Protein AF-A0A369VZB6-F1 (afdb_monomer)

Mean predicted aligned error: 7.96 Å

InterPro domains:
  IPR001544 Aminotransferase class IV [PF01063] (27-100)
  IPR036038 Aminotransferase-like, PLP-dependent enzymes [SSF56752] (28-123)
  IPR043132 Branched-chain-amino-acid aminotransferase-like, C-terminal [G3DSA:3.20.10.10] (22-126)
  IPR050571 Class-IV Pyridoxal-Phosphate-Dependent Aminotransferase [PTHR42743] (30-124)

Nearest PDB structures (foldseek):
  1g2w-assembly1_B  TM=9.459E-01  e=6.075E-08  Geobacillus stearothermophilus
  1i1l-assembly1_A  TM=9.349E-01  e=1.046E-07  Escherichia coli
  1i1k-assembly1_A  TM=9.356E-01  e=1.180E-07  Escherichia coli
  5daa-assembly1_B  TM=9.411E-01  e=1.414E-07  Bacillus sp. YM-1
  2dab-assembly1_A  TM=9.432E-01  e=2.747E-07  Bacillus sp. YM-1

Sequence (127 aa):
RWTTFKPPAAGQSSRYRGLILHRRSQASSSAFIVTQDGVLVTRPIGNEILAGVTRQVIIDLARRKGLRVEKRAFAPDETLQAAEAFSTSASTFLLPVVSIDGTAIGSGGPGPISSDLRQAYAERALR

pLDDT: mean 77.28, std 17.85, range [35.41, 96.5]

Solvent-accessible surface area (backbone atoms only — not comparable to full-atom values): 7289 Å² total; per-residue (Å²): 74,40,26,28,53,53,79,72,62,94,92,58,87,86,76,83,53,71,48,76,47,70,87,80,66,70,89,39,59,36,42,38,36,23,40,80,88,58,37,38,36,28,52,57,80,50,99,88,25,69,86,49,67,60,50,54,52,50,54,51,52,38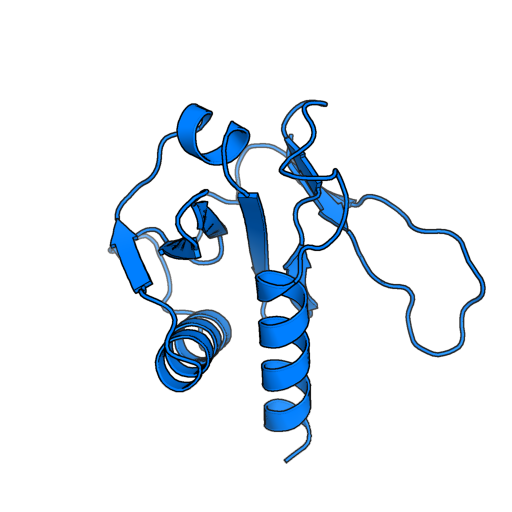,47,76,72,70,40,53,74,45,71,41,82,78,53,72,67,57,55,57,64,11,45,32,35,33,36,46,43,95,90,63,50,54,38,32,32,19,25,47,70,88,43,54,18,51,89,49,48,79,40,72,67,64,49,50,54,38,50,58,49,52,60,58,74,76,107

Structure (mmCIF, N/CA/C/O backbone):
data_AF-A0A369VZB6-F1
#
_entry.id   AF-A0A369VZB6-F1
#
loop_
_atom_site.group_PDB
_atom_site.id
_atom_site.type_symbol
_atom_site.label_atom_id
_atom_site.label_alt_id
_atom_site.label_comp_id
_atom_site.label_asym_id
_atom_site.label_entity_id
_atom_site.label_seq_id
_atom_site.pdbx_PDB_ins_code
_atom_site.Cartn_x
_atom_site.Cartn_y
_atom_site.Cartn_z
_atom_site.occupancy
_atom_site.B_iso_or_equiv
_atom_site.auth_seq_id
_atom_site.auth_comp_id
_atom_site.auth_asym_id
_atom_site.auth_atom_id
_atom_site.pdbx_PDB_model_num
ATOM 1 N N . ARG A 1 1 ? -2.177 16.501 -2.857 1.00 61.62 1 ARG A N 1
ATOM 2 C CA . ARG A 1 1 ? -2.058 16.492 -1.380 1.00 61.62 1 ARG A CA 1
ATOM 3 C C . ARG A 1 1 ? -2.611 15.165 -0.899 1.00 61.62 1 ARG A C 1
ATOM 5 O O . ARG A 1 1 ? -3.811 14.987 -0.975 1.00 61.62 1 ARG A O 1
ATOM 12 N N . TRP A 1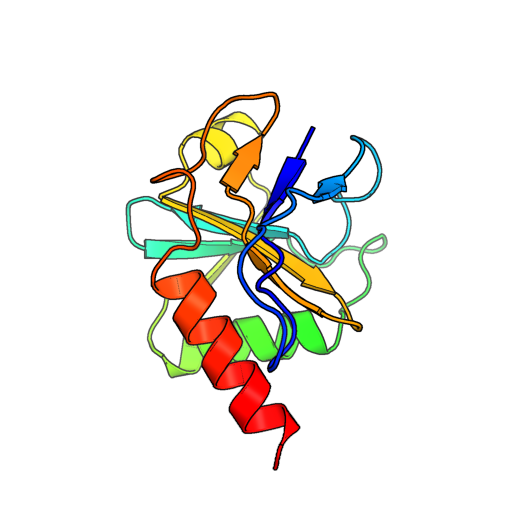 2 ? -1.770 14.232 -0.463 1.00 65.31 2 TRP A N 1
ATOM 13 C CA . TRP A 1 2 ? -2.236 12.898 -0.067 1.00 65.31 2 TRP A CA 1
ATOM 14 C C . TRP A 1 2 ? -2.570 12.889 1.425 1.00 65.31 2 TRP A C 1
ATOM 16 O O . TRP A 1 2 ? -1.760 13.352 2.22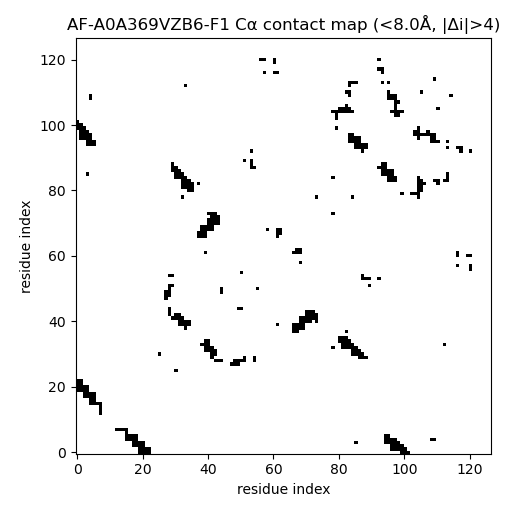8 1.00 65.31 2 TRP A O 1
ATOM 26 N N . THR A 1 3 ? -3.737 12.377 1.794 1.00 70.06 3 THR A N 1
ATOM 27 C CA . THR A 1 3 ? -4.155 12.181 3.184 1.00 70.06 3 THR A CA 1
ATOM 28 C C . THR A 1 3 ? -4.077 10.699 3.499 1.00 70.06 3 THR A C 1
ATOM 30 O O . THR A 1 3 ? -4.793 9.893 2.898 1.00 70.06 3 THR A O 1
ATOM 33 N N . THR A 1 4 ? -3.208 10.332 4.438 1.00 67.38 4 THR A N 1
ATOM 34 C CA . THR A 1 4 ? -3.100 8.948 4.898 1.00 67.38 4 THR A CA 1
ATOM 35 C C . THR A 1 4 ? -3.884 8.718 6.175 1.00 67.38 4 THR A C 1
ATOM 37 O O . THR A 1 4 ? -4.039 9.606 7.018 1.00 67.38 4 THR A O 1
ATOM 40 N N . PHE A 1 5 ? -4.367 7.492 6.319 1.00 67.88 5 PHE A N 1
ATOM 41 C CA . PHE A 1 5 ? -5.014 7.010 7.521 1.00 67.88 5 PHE A CA 1
ATOM 42 C C . PHE A 1 5 ? -3.971 6.348 8.419 1.00 67.88 5 PHE A C 1
ATOM 44 O O . PHE A 1 5 ? -3.409 5.306 8.080 1.00 67.88 5 PHE A O 1
ATOM 51 N N . LYS A 1 6 ? -3.702 6.947 9.580 1.00 64.38 6 LYS A N 1
ATOM 52 C CA . LYS A 1 6 ? -2.887 6.311 10.616 1.00 64.38 6 LYS A CA 1
ATOM 53 C C . LYS A 1 6 ? -3.824 5.647 11.630 1.00 64.38 6 LYS A C 1
ATOM 55 O O . LYS A 1 6 ? -4.553 6.373 12.311 1.00 64.38 6 LYS A O 1
ATOM 60 N N . PRO A 1 7 ? -3.821 4.308 11.758 1.00 57.62 7 PRO A N 1
ATOM 61 C CA . PRO A 1 7 ? -4.574 3.661 12.822 1.00 57.62 7 PRO A CA 1
ATOM 62 C C . PRO A 1 7 ? -4.015 4.095 14.189 1.00 57.62 7 PRO A C 1
ATOM 64 O O . PRO A 1 7 ? -2.811 4.365 14.297 1.00 57.62 7 PRO A O 1
ATOM 67 N N . PRO A 1 8 ? -4.859 4.189 15.232 1.00 55.44 8 PRO A N 1
ATOM 68 C CA . PRO A 1 8 ? -4.390 4.496 16.576 1.00 55.44 8 PRO A CA 1
ATOM 69 C C . PRO A 1 8 ? -3.373 3.444 17.040 1.00 55.44 8 PRO A C 1
ATOM 71 O O . PRO A 1 8 ? -3.468 2.266 16.686 1.00 55.44 8 PRO A O 1
ATOM 74 N N . ALA A 1 9 ? -2.382 3.875 17.824 1.00 50.03 9 ALA A N 1
ATOM 75 C CA . ALA A 1 9 ? -1.516 2.939 18.532 1.00 50.03 9 ALA A CA 1
ATOM 76 C C . ALA A 1 9 ? -2.373 2.111 19.503 1.00 50.03 9 ALA A C 1
ATOM 78 O O . ALA A 1 9 ? -3.317 2.646 20.094 1.00 50.03 9 ALA A O 1
ATOM 79 N N . ALA A 1 10 ? -2.055 0.822 19.655 1.00 45.31 10 ALA A N 1
ATOM 80 C CA . ALA A 1 10 ? -2.746 -0.047 20.601 1.00 45.31 10 ALA A CA 1
ATOM 81 C C . ALA A 1 10 ? -2.767 0.620 21.991 1.00 45.31 10 ALA A C 1
ATOM 83 O O . ALA A 1 10 ? -1.714 0.970 22.520 1.00 45.31 10 ALA A O 1
ATOM 84 N N . GLY A 1 11 ? -3.966 0.861 22.532 1.00 46.03 11 GLY A N 1
ATOM 85 C CA . GLY A 1 11 ? -4.168 1.499 23.839 1.00 46.03 11 GLY A CA 1
ATOM 86 C C . GLY A 1 11 ? -4.601 2.974 23.841 1.00 46.03 11 GLY A C 1
ATOM 87 O O . GLY A 1 11 ? -4.785 3.518 24.924 1.00 46.03 11 GLY A O 1
ATOM 88 N N . GLN A 1 12 ? -4.805 3.636 22.692 1.00 39.94 12 GLN A N 1
ATOM 89 C CA . GLN A 1 12 ? -5.329 5.017 22.658 1.00 39.94 12 GLN A CA 1
ATOM 90 C C . GLN A 1 12 ? -6.761 5.106 22.111 1.00 39.94 12 GLN A C 1
ATOM 92 O O . GLN A 1 12 ? -7.058 4.623 21.016 1.00 39.94 12 GLN A O 1
ATOM 97 N N . SER A 1 13 ? -7.646 5.763 22.869 1.00 37.22 13 SER A N 1
ATOM 98 C CA . SER A 1 13 ? -9.052 5.969 22.521 1.00 37.22 13 SER A CA 1
ATOM 99 C C . SER A 1 13 ? -9.230 7.080 21.474 1.00 37.22 13 SER A C 1
ATOM 101 O O . SER A 1 13 ? -8.924 8.250 21.676 1.00 37.22 13 SER A O 1
ATOM 103 N N . SER A 1 14 ? -9.727 6.650 20.312 1.00 42.53 14 SER A N 1
ATOM 104 C CA . SER A 1 14 ? -10.535 7.370 19.321 1.00 42.53 14 SER A CA 1
ATOM 105 C C . SER A 1 14 ? -10.295 8.875 19.126 1.00 42.53 14 SER A C 1
ATOM 107 O O . SER A 1 14 ? -11.157 9.675 19.481 1.00 42.53 14 SER A O 1
ATOM 109 N N . ARG A 1 15 ? -9.234 9.249 18.392 1.00 35.41 15 ARG A N 1
ATOM 110 C CA . ARG A 1 15 ? -9.332 10.257 17.312 1.00 35.41 15 ARG A CA 1
ATOM 111 C C . ARG A 1 15 ? -8.358 9.933 16.179 1.00 35.41 15 ARG A C 1
ATOM 113 O O . ARG A 1 15 ? -7.146 10.078 16.314 1.00 35.41 15 ARG A O 1
ATOM 120 N N . TYR A 1 16 ? -8.911 9.513 15.045 1.00 43.66 16 TYR A N 1
ATOM 121 C CA . TYR A 1 16 ? -8.178 9.365 13.791 1.00 43.66 16 TYR A CA 1
ATOM 122 C C . TYR A 1 16 ? -7.630 10.730 13.353 1.00 43.66 16 TYR A C 1
ATOM 124 O O . TYR A 1 16 ? -8.355 11.724 13.347 1.00 43.66 16 TYR A O 1
ATOM 132 N N . ARG A 1 17 ? -6.346 10.794 12.989 1.00 45.03 17 ARG A N 1
ATOM 133 C CA . ARG A 1 17 ? -5.735 11.993 12.401 1.00 45.03 17 ARG A CA 1
ATOM 134 C C . ARG A 1 17 ? -5.245 11.659 11.001 1.00 45.03 17 ARG A C 1
ATOM 136 O O . ARG A 1 17 ? -4.356 10.824 10.846 1.00 45.03 17 ARG A O 1
ATOM 143 N N . GLY A 1 18 ? -5.820 12.323 10.001 1.00 46.62 18 GLY A N 1
ATOM 144 C CA . GLY A 1 18 ? -5.292 12.299 8.643 1.00 46.62 18 G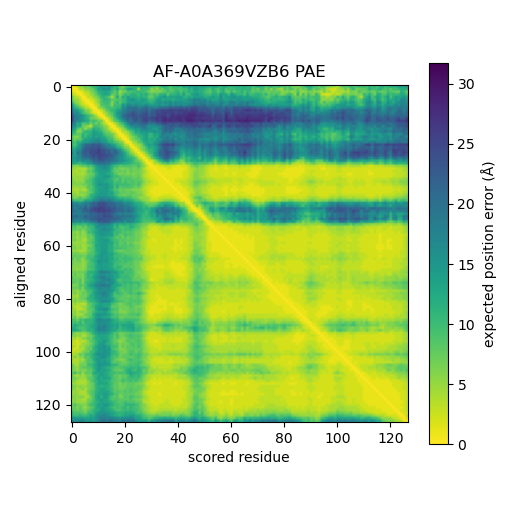LY A CA 1
ATOM 145 C C . GLY A 1 18 ? -3.903 12.931 8.633 1.00 46.62 18 GLY A C 1
ATOM 146 O O . GLY A 1 18 ? -3.750 14.087 9.028 1.00 46.62 18 GLY A O 1
ATOM 147 N N . LEU A 1 19 ? -2.882 12.182 8.219 1.00 51.69 19 LEU A N 1
ATOM 148 C CA . LEU A 1 19 ? -1.557 12.752 7.995 1.00 51.69 19 LEU A CA 1
ATOM 149 C C . LEU A 1 19 ? -1.515 13.281 6.562 1.00 51.69 19 LEU A C 1
ATOM 151 O O . LEU A 1 19 ? -1.673 12.531 5.601 1.00 51.69 19 LEU A O 1
ATOM 155 N N . ILE A 1 20 ? -1.318 14.590 6.427 1.00 53.47 20 ILE A N 1
ATOM 156 C CA . ILE A 1 20 ? -1.236 15.251 5.128 1.00 53.47 20 ILE A CA 1
ATOM 157 C C . ILE A 1 20 ? 0.210 15.194 4.631 1.00 53.47 20 ILE A C 1
ATOM 159 O O . ILE A 1 20 ? 1.080 15.899 5.140 1.00 53.47 20 ILE A O 1
ATOM 163 N N . LEU A 1 21 ? 0.465 14.407 3.590 1.00 52.16 21 LEU A N 1
ATOM 164 C CA . LEU A 1 21 ? 1.770 14.317 2.940 1.00 52.16 21 LEU A CA 1
ATOM 165 C C . LEU A 1 21 ? 1.833 15.324 1.774 1.00 52.16 21 LEU A C 1
ATOM 167 O O . LEU A 1 21 ? 0.978 15.347 0.880 1.00 52.16 21 LEU A O 1
ATOM 171 N N . HIS A 1 22 ? 2.818 16.230 1.828 1.00 40.00 22 HIS A N 1
ATOM 172 C CA . HIS A 1 22 ? 3.003 17.295 0.837 1.00 40.00 22 HIS A CA 1
ATOM 173 C C . HIS A 1 22 ? 3.661 16.788 -0.459 1.00 40.00 22 HIS A C 1
ATOM 175 O O . HIS A 1 22 ? 4.482 15.875 -0.476 1.00 40.00 22 HIS A O 1
ATOM 181 N N . ARG A 1 23 ? 3.245 17.427 -1.558 1.00 45.16 23 ARG A N 1
ATOM 182 C CA . ARG A 1 23 ? 3.207 17.016 -2.976 1.00 45.16 23 ARG A CA 1
ATOM 183 C C . ARG A 1 23 ? 4.515 16.530 -3.643 1.00 45.16 23 ARG A C 1
ATOM 185 O O . ARG A 1 23 ? 4.457 16.211 -4.821 1.00 45.16 23 ARG A O 1
ATOM 192 N N . ARG A 1 24 ? 5.679 16.469 -2.984 1.00 38.25 24 ARG A N 1
ATOM 193 C CA . ARG A 1 24 ? 6.971 16.293 -3.697 1.00 38.25 24 ARG A CA 1
ATOM 194 C C . ARG A 1 24 ? 7.746 14.998 -3.447 1.00 38.25 24 ARG A C 1
ATOM 196 O O . ARG A 1 24 ? 8.700 14.753 -4.172 1.00 38.25 24 ARG A O 1
ATOM 203 N N . SER A 1 25 ? 7.347 14.149 -2.501 1.00 42.16 25 SER A N 1
ATOM 204 C CA . SER A 1 25 ? 8.237 13.057 -2.048 1.00 42.16 25 SER A CA 1
ATOM 205 C C . SER A 1 25 ? 7.699 11.634 -2.247 1.00 42.16 25 SER A C 1
ATOM 207 O O . SER A 1 25 ? 8.407 10.673 -1.964 1.00 42.16 25 SER A O 1
ATOM 209 N N . GLN A 1 26 ? 6.478 11.465 -2.766 1.00 44.19 26 GLN A N 1
ATOM 210 C CA . GLN A 1 26 ? 5.873 10.145 -3.039 1.00 44.19 26 GLN A CA 1
ATOM 211 C C . GLN A 1 26 ? 5.973 9.684 -4.500 1.00 44.19 26 GLN A C 1
ATOM 213 O O . GLN A 1 26 ? 5.411 8.661 -4.869 1.00 44.19 26 GLN A O 1
ATOM 218 N N . ALA A 1 27 ? 6.785 10.373 -5.307 1.00 45.50 27 ALA A N 1
ATOM 219 C CA . ALA A 1 27 ? 7.424 9.755 -6.472 1.00 45.50 27 ALA A CA 1
ATOM 220 C C . ALA A 1 27 ? 8.438 8.653 -6.067 1.00 45.50 27 ALA A C 1
ATOM 222 O O . ALA A 1 27 ? 8.973 7.954 -6.921 1.00 45.50 27 ALA A O 1
ATOM 223 N N . SER A 1 28 ? 8.692 8.488 -4.763 1.00 54.38 28 SER A N 1
ATOM 224 C CA . SER A 1 28 ? 9.490 7.413 -4.183 1.00 54.38 28 SER A CA 1
ATOM 225 C C . SER A 1 28 ? 8.800 6.054 -4.332 1.00 54.38 28 SER A C 1
ATOM 227 O O . SER A 1 28 ? 7.581 5.951 -4.246 1.00 54.38 28 SER A O 1
ATOM 229 N N . SER A 1 29 ? 9.621 5.022 -4.512 1.00 60.38 29 SER A N 1
ATOM 230 C CA . SER A 1 29 ? 9.421 3.556 -4.464 1.00 60.38 29 SER A CA 1
ATOM 231 C C . SER A 1 29 ? 8.239 2.932 -3.717 1.00 60.38 29 SER A C 1
ATOM 233 O O . SER A 1 29 ? 8.021 1.730 -3.858 1.00 60.38 29 SER A O 1
ATOM 235 N N . SER A 1 30 ? 7.528 3.683 -2.893 1.00 75.12 30 SER A N 1
ATOM 236 C CA . SER A 1 30 ? 6.632 3.197 -1.866 1.00 75.12 30 SER A CA 1
ATOM 237 C C . SER A 1 30 ? 5.147 3.340 -2.175 1.00 75.12 30 SER A C 1
ATOM 239 O O . SER A 1 30 ? 4.354 2.862 -1.372 1.00 75.12 30 SER A O 1
ATOM 241 N N . ALA A 1 31 ? 4.749 3.985 -3.273 1.00 86.19 31 ALA A N 1
ATOM 242 C CA . ALA A 1 31 ? 3.338 4.148 -3.623 1.00 86.19 31 ALA A CA 1
ATOM 243 C C . ALA A 1 31 ? 2.752 2.905 -4.321 1.00 86.19 31 ALA A C 1
ATOM 245 O O . ALA A 1 31 ? 3.383 2.300 -5.202 1.00 86.19 31 ALA A O 1
ATOM 246 N N . PHE A 1 32 ? 1.521 2.569 -3.940 1.00 91.06 32 PHE A N 1
ATOM 247 C CA . PHE A 1 32 ? 0.716 1.487 -4.493 1.00 91.06 32 PHE A CA 1
ATOM 248 C C . PHE A 1 32 ? -0.725 1.952 -4.702 1.00 91.06 32 PHE A C 1
ATOM 250 O O . PHE A 1 32 ? -1.269 2.706 -3.891 1.00 91.06 32 PHE A O 1
ATOM 257 N N . ILE A 1 33 ? -1.344 1.443 -5.760 1.00 93.38 33 ILE A N 1
ATOM 258 C CA . ILE A 1 33 ? -2.788 1.526 -5.973 1.00 93.38 33 ILE A CA 1
ATOM 259 C C . ILE A 1 33 ? -3.347 0.124 -6.192 1.00 93.38 33 ILE A C 1
ATOM 261 O O . ILE A 1 33 ? -2.635 -0.774 -6.644 1.00 93.38 33 ILE A O 1
ATOM 265 N N . VAL A 1 34 ? -4.622 -0.048 -5.886 1.00 95.44 34 VAL A N 1
ATOM 266 C CA . VAL A 1 34 ? -5.413 -1.219 -6.243 1.00 95.44 34 VAL A CA 1
ATOM 267 C C . VAL A 1 34 ? -6.464 -0.754 -7.238 1.00 95.44 34 VAL A C 1
ATOM 269 O O . VAL A 1 34 ? -7.254 0.140 -6.931 1.00 95.44 34 VAL A O 1
ATOM 272 N N . THR A 1 35 ? -6.452 -1.318 -8.444 1.00 94.94 35 THR A N 1
ATOM 273 C CA . THR A 1 35 ? -7.458 -0.994 -9.463 1.00 94.94 35 THR A CA 1
ATOM 274 C C . THR A 1 35 ? -8.839 -1.495 -9.040 1.00 94.94 35 THR A C 1
ATOM 276 O O . THR A 1 35 ? -8.963 -2.317 -8.133 1.00 94.94 35 THR A O 1
ATOM 279 N N . GLN A 1 36 ? -9.887 -1.037 -9.725 1.00 92.62 36 GLN A N 1
ATOM 280 C CA . GLN A 1 36 ? -11.247 -1.558 -9.523 1.00 92.62 36 GLN A CA 1
ATOM 281 C C . GLN A 1 36 ? -11.340 -3.074 -9.781 1.00 92.62 36 GLN A C 1
ATOM 283 O O . GLN A 1 36 ? -12.127 -3.760 -9.139 1.00 92.62 36 GLN A O 1
ATOM 288 N N . ASP A 1 37 ? -10.461 -3.613 -10.630 1.00 93.69 37 ASP A N 1
ATOM 289 C CA . ASP A 1 37 ? -10.355 -5.050 -10.917 1.00 93.69 37 ASP A CA 1
ATOM 290 C C . ASP A 1 37 ? -9.518 -5.831 -9.881 1.00 93.69 37 ASP A C 1
ATOM 292 O O . ASP A 1 37 ? -9.186 -6.997 -10.091 1.00 93.69 37 ASP A O 1
ATOM 296 N N . GLY A 1 38 ? -9.105 -5.195 -8.778 1.00 93.31 38 GLY A N 1
ATOM 297 C CA . GLY A 1 38 ? -8.316 -5.835 -7.721 1.00 93.31 38 GLY A CA 1
ATOM 298 C C . GLY A 1 38 ? -6.838 -6.052 -8.066 1.00 93.31 38 GLY A C 1
ATOM 299 O O . GLY A 1 38 ? -6.157 -6.840 -7.405 1.00 93.31 38 GLY A O 1
ATOM 300 N N . VAL A 1 39 ? -6.308 -5.368 -9.085 1.00 95.75 39 VAL A N 1
ATOM 301 C CA . VAL A 1 39 ? -4.893 -5.472 -9.473 1.00 95.75 39 VAL A CA 1
ATOM 302 C C . VAL A 1 39 ? -4.050 -4.520 -8.636 1.00 95.75 39 VAL A C 1
ATOM 304 O O . VAL A 1 39 ? -4.304 -3.317 -8.602 1.00 95.75 39 VAL A O 1
ATOM 307 N N . LE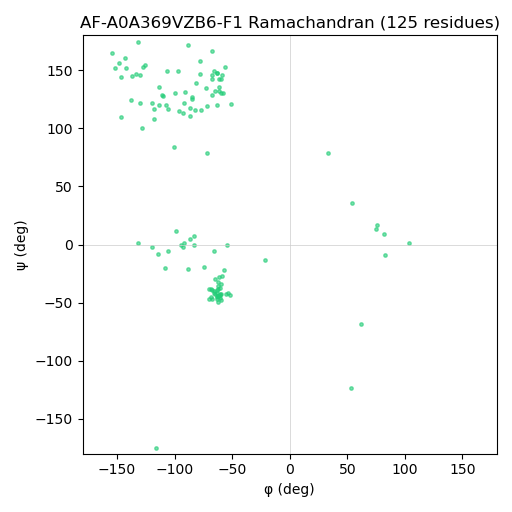U A 1 40 ? -3.002 -5.042 -7.997 1.00 95.38 40 LEU A N 1
ATOM 308 C CA . LEU A 1 40 ? -2.044 -4.232 -7.254 1.00 95.38 40 LEU A CA 1
ATOM 309 C C . LEU A 1 40 ? -1.010 -3.630 -8.210 1.00 95.38 40 LEU A C 1
ATOM 311 O O . LEU A 1 40 ? -0.200 -4.350 -8.795 1.00 95.38 40 LEU A O 1
ATOM 315 N N . VAL A 1 41 ? -0.980 -2.307 -8.327 1.00 93.44 41 VAL A N 1
ATOM 316 C CA . VAL A 1 41 ? -0.073 -1.586 -9.226 1.00 93.44 41 VAL A CA 1
ATOM 317 C C . VAL A 1 41 ? 0.935 -0.770 -8.423 1.00 93.44 41 VAL A C 1
ATOM 319 O O . VAL A 1 41 ? 0.595 -0.090 -7.456 1.00 93.44 41 VAL A O 1
ATOM 322 N N . THR A 1 42 ? 2.205 -0.822 -8.821 1.00 90.44 42 THR A N 1
ATOM 323 C CA . THR A 1 42 ? 3.284 -0.035 -8.206 1.00 90.44 42 THR A CA 1
ATOM 324 C C . THR A 1 42 ? 4.334 0.375 -9.238 1.00 90.44 42 THR A C 1
ATOM 326 O O . THR A 1 42 ? 4.655 -0.394 -10.143 1.00 90.44 42 THR A O 1
ATOM 329 N N . ARG A 1 43 ? 4.923 1.573 -9.109 1.00 85.00 43 ARG A N 1
ATOM 330 C CA . ARG A 1 43 ? 5.900 2.089 -10.093 1.00 85.00 43 ARG A CA 1
ATOM 331 C C . ARG A 1 43 ? 7.166 1.232 -10.132 1.00 85.00 43 ARG A C 1
ATOM 333 O O . ARG A 1 43 ? 7.715 0.981 -9.062 1.00 85.00 43 ARG A O 1
ATOM 340 N N . PRO A 1 44 ? 7.687 0.803 -11.294 1.00 77.56 44 PRO A N 1
ATOM 341 C CA . PRO A 1 44 ? 8.893 -0.023 -11.358 1.00 77.56 44 PRO A CA 1
ATOM 342 C C . PRO A 1 44 ? 10.080 0.648 -10.651 1.00 77.56 44 PRO A C 1
ATOM 344 O O . PRO A 1 44 ? 10.134 1.869 -10.511 1.00 77.56 44 PRO A O 1
ATOM 347 N N . ILE A 1 45 ? 11.011 -0.166 -10.156 1.00 69.94 45 ILE A N 1
ATOM 348 C CA . ILE A 1 45 ? 12.266 0.334 -9.589 1.00 69.94 45 ILE A CA 1
ATOM 349 C C . ILE A 1 45 ? 13.124 0.834 -10.75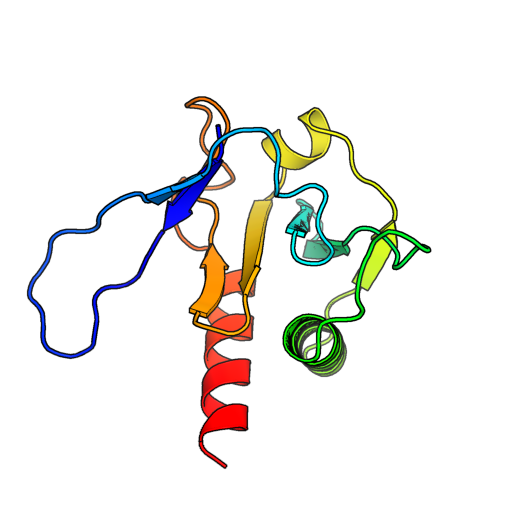9 1.00 69.94 45 ILE A C 1
ATOM 351 O O . ILE A 1 45 ? 13.417 0.057 -11.662 1.00 69.94 45 ILE A O 1
ATOM 355 N N . GLY A 1 46 ? 13.472 2.121 -10.754 1.00 59.56 46 GLY A N 1
ATOM 356 C CA . GLY A 1 46 ? 14.478 2.724 -11.637 1.00 59.56 46 GLY A CA 1
ATOM 357 C C . GLY A 1 46 ? 15.661 3.269 -10.829 1.00 59.56 46 GLY A C 1
ATOM 358 O O . GLY A 1 46 ? 15.678 3.129 -9.606 1.00 59.56 46 GLY A O 1
ATOM 359 N N . ASN A 1 47 ? 16.619 3.937 -11.483 1.00 47.75 47 ASN A N 1
ATOM 360 C CA . ASN A 1 47 ? 17.834 4.472 -10.836 1.00 47.75 47 ASN A CA 1
ATOM 361 C C . ASN A 1 47 ? 17.562 5.452 -9.677 1.00 47.75 47 ASN A C 1
ATOM 363 O O . ASN A 1 47 ? 18.408 5.621 -8.808 1.00 47.75 47 ASN A O 1
ATOM 367 N N . GLU A 1 48 ? 16.384 6.075 -9.638 1.00 49.53 48 GLU A N 1
ATOM 368 C CA . GLU A 1 48 ? 15.994 7.058 -8.616 1.00 49.53 48 GLU A CA 1
ATOM 369 C C . GLU A 1 48 ? 15.214 6.442 -7.437 1.00 49.53 48 GLU A C 1
ATOM 371 O O . GLU A 1 48 ? 14.782 7.142 -6.521 1.00 49.53 48 GLU A O 1
ATOM 376 N N . ILE A 1 49 ? 14.977 5.126 -7.461 1.00 55.38 49 ILE A N 1
ATOM 377 C CA . ILE A 1 49 ? 13.988 4.458 -6.617 1.00 55.38 49 ILE A CA 1
ATOM 378 C C . ILE A 1 49 ? 14.649 3.288 -5.885 1.00 55.38 49 ILE A C 1
ATOM 380 O O . ILE A 1 49 ? 14.801 2.202 -6.435 1.00 55.38 49 ILE A O 1
ATOM 384 N N . LEU A 1 50 ? 15.004 3.477 -4.612 1.00 56.91 50 LEU A N 1
ATOM 385 C CA . LEU A 1 50 ? 15.564 2.394 -3.798 1.00 56.91 50 LEU A CA 1
ATOM 386 C C . LEU A 1 50 ? 14.562 1.241 -3.654 1.00 56.91 50 LEU A C 1
ATOM 388 O O . LEU A 1 50 ? 13.375 1.438 -3.378 1.00 56.91 50 LEU A O 1
ATOM 392 N N . ALA A 1 51 ? 15.054 0.015 -3.813 1.00 59.78 51 ALA A N 1
ATOM 393 C CA . ALA A 1 51 ? 14.294 -1.200 -3.567 1.00 59.78 51 ALA A CA 1
ATOM 394 C C . ALA A 1 51 ? 14.090 -1.385 -2.053 1.00 59.78 51 ALA A C 1
ATOM 396 O O . ALA A 1 51 ? 14.812 -2.134 -1.403 1.00 59.78 51 ALA A O 1
ATOM 397 N N . GLY A 1 52 ? 13.136 -0.664 -1.461 1.00 68.75 52 GLY A N 1
ATOM 398 C CA . GLY A 1 52 ? 12.848 -0.803 -0.034 1.00 68.75 52 GLY A CA 1
ATOM 399 C C . GLY A 1 52 ? 12.442 -2.240 0.313 1.00 68.75 52 GLY A C 1
ATOM 400 O O . GLY A 1 52 ? 11.543 -2.794 -0.320 1.00 68.75 52 GLY A O 1
ATOM 401 N N . VAL A 1 53 ? 13.058 -2.832 1.342 1.00 78.31 53 VAL A N 1
ATOM 402 C CA . VAL A 1 53 ? 12.752 -4.198 1.821 1.00 78.31 53 VAL A CA 1
ATOM 403 C C . VAL A 1 53 ? 11.251 -4.369 2.075 1.00 78.31 53 VAL A C 1
ATOM 405 O O . VAL A 1 53 ? 10.641 -5.329 1.613 1.00 78.31 53 VAL A O 1
ATOM 408 N N . THR A 1 54 ? 10.616 -3.379 2.711 1.00 82.56 54 THR A N 1
ATOM 409 C CA . THR A 1 54 ? 9.167 -3.366 2.960 1.00 82.56 54 THR A CA 1
ATOM 410 C C . THR A 1 54 ? 8.357 -3.518 1.674 1.00 82.56 54 THR A C 1
ATOM 412 O O . THR A 1 54 ? 7.407 -4.291 1.626 1.00 82.56 54 THR A O 1
ATOM 415 N N . ARG A 1 55 ? 8.757 -2.829 0.603 1.00 85.88 55 ARG A N 1
ATOM 416 C CA . ARG A 1 55 ? 8.077 -2.874 -0.691 1.00 85.88 55 ARG A CA 1
ATOM 417 C C . ARG A 1 55 ? 8.127 -4.275 -1.300 1.00 85.88 55 ARG A C 1
ATOM 419 O O . ARG A 1 55 ? 7.107 -4.769 -1.775 1.00 85.88 55 ARG A O 1
ATOM 426 N N . GLN A 1 56 ? 9.305 -4.899 -1.297 1.00 86.94 56 GLN A N 1
ATOM 427 C CA . GLN A 1 56 ? 9.480 -6.261 -1.811 1.00 86.94 56 GLN A CA 1
ATOM 428 C C . GLN A 1 56 ? 8.616 -7.246 -1.025 1.00 86.94 56 GLN A C 1
ATOM 430 O O . GLN A 1 56 ? 7.851 -7.999 -1.620 1.00 86.94 56 GLN A O 1
ATOM 435 N N . VAL A 1 57 ? 8.640 -7.151 0.306 1.00 89.19 57 VAL A N 1
ATOM 436 C CA . VAL A 1 57 ? 7.819 -7.998 1.176 1.00 89.19 57 VAL A CA 1
ATOM 437 C C . VAL A 1 57 ? 6.327 -7.824 0.887 1.00 89.19 57 VAL A C 1
ATOM 439 O O . VAL A 1 57 ? 5.620 -8.824 0.805 1.00 89.19 57 VAL A O 1
ATOM 442 N N . ILE A 1 58 ? 5.838 -6.594 0.687 1.00 90.81 58 ILE A N 1
ATOM 443 C CA . ILE A 1 58 ? 4.431 -6.343 0.334 1.00 90.81 58 ILE A CA 1
ATOM 444 C C . ILE A 1 58 ? 4.069 -6.962 -1.022 1.00 90.81 58 ILE A C 1
ATOM 446 O O . ILE A 1 58 ? 3.034 -7.616 -1.126 1.00 90.81 58 ILE A O 1
ATOM 450 N N . ILE A 1 59 ? 4.923 -6.820 -2.041 1.00 91.75 59 ILE A N 1
ATOM 451 C CA . ILE A 1 59 ? 4.709 -7.446 -3.358 1.00 91.75 59 ILE A CA 1
ATOM 452 C C . ILE A 1 59 ? 4.649 -8.973 -3.230 1.00 91.75 59 ILE A C 1
ATOM 454 O O . ILE A 1 59 ? 3.783 -9.612 -3.828 1.00 91.75 59 ILE A O 1
ATOM 458 N N . ASP A 1 60 ? 5.540 -9.562 -2.438 1.00 91.88 60 ASP A N 1
ATOM 459 C CA . ASP A 1 60 ? 5.583 -11.008 -2.243 1.00 91.88 60 ASP A CA 1
ATOM 460 C C . ASP A 1 60 ? 4.387 -11.518 -1.434 1.00 91.88 60 ASP A C 1
ATOM 462 O O . ASP A 1 60 ? 3.845 -12.579 -1.737 1.00 91.88 60 ASP A O 1
ATOM 466 N N . LEU A 1 61 ? 3.947 -10.769 -0.416 1.00 93.12 61 LEU A N 1
ATOM 467 C CA . LEU A 1 61 ? 2.727 -11.075 0.335 1.00 93.12 61 LEU A CA 1
ATOM 468 C C . LEU A 1 61 ? 1.497 -11.012 -0.569 1.00 93.12 61 LEU A C 1
ATOM 470 O O . LEU A 1 61 ? 0.682 -11.930 -0.530 1.00 93.12 61 LEU A O 1
ATOM 474 N N . ALA A 1 62 ? 1.400 -9.988 -1.418 1.00 94.31 62 ALA A N 1
ATOM 475 C CA . ALA A 1 62 ? 0.311 -9.850 -2.376 1.00 94.31 62 ALA A CA 1
ATOM 476 C C . ALA A 1 62 ? 0.254 -11.039 -3.343 1.00 94.31 62 ALA A C 1
ATOM 478 O O . ALA A 1 62 ? -0.795 -11.661 -3.497 1.00 94.31 62 ALA A O 1
ATOM 479 N N . ARG A 1 63 ? 1.400 -11.431 -3.914 1.00 94.56 63 ARG A N 1
ATOM 480 C CA . ARG A 1 63 ? 1.496 -12.605 -4.795 1.00 94.56 63 ARG A CA 1
ATOM 481 C C . ARG A 1 63 ? 1.114 -13.904 -4.089 1.00 94.56 63 ARG A C 1
ATOM 483 O O . ARG A 1 63 ? 0.361 -14.691 -4.648 1.00 94.56 63 ARG A O 1
ATOM 490 N N . ARG A 1 64 ? 1.589 -14.123 -2.856 1.00 94.12 64 ARG A N 1
ATOM 491 C CA . ARG A 1 64 ? 1.227 -15.310 -2.055 1.00 94.12 64 ARG A CA 1
ATOM 492 C C . ARG A 1 64 ? -0.268 -15.388 -1.746 1.00 94.12 64 ARG A C 1
ATOM 494 O O . ARG A 1 64 ? -0.787 -16.483 -1.583 1.00 94.12 64 ARG A O 1
ATOM 501 N N . LYS A 1 65 ? -0.945 -14.242 -1.677 1.00 92.69 65 LYS A N 1
ATOM 502 C CA . LYS A 1 65 ? -2.396 -14.133 -1.486 1.00 92.69 65 LYS A CA 1
ATOM 503 C C . LYS A 1 65 ? -3.193 -14.201 -2.797 1.00 92.69 65 LYS A C 1
ATOM 505 O O . LYS A 1 65 ? -4.403 -14.031 -2.772 1.00 92.69 65 LYS A O 1
ATOM 510 N N . GLY A 1 66 ? -2.535 -14.445 -3.934 1.00 94.31 66 GLY A N 1
ATOM 511 C CA . GLY A 1 66 ? -3.190 -14.581 -5.237 1.00 94.31 66 GLY A CA 1
ATOM 512 C C . GLY A 1 66 ? -3.511 -13.259 -5.939 1.00 94.31 66 GLY A C 1
ATOM 513 O O . GLY A 1 66 ? -4.185 -13.274 -6.965 1.00 94.31 66 GLY A O 1
ATOM 514 N N . LEU A 1 67 ? -3.023 -12.117 -5.440 1.00 95.38 67 LEU A N 1
ATOM 515 C CA . LEU A 1 67 ? -3.225 -10.832 -6.110 1.00 95.38 67 LEU A CA 1
ATOM 516 C C . LEU A 1 67 ? -2.355 -10.734 -7.366 1.00 95.38 67 LEU A C 1
ATOM 518 O O . LEU A 1 67 ? -1.146 -10.997 -7.339 1.00 95.38 67 LEU A O 1
ATOM 522 N N . ARG A 1 68 ? -2.957 -10.262 -8.462 1.00 96.50 68 ARG A N 1
ATOM 523 C CA . ARG A 1 68 ? -2.208 -9.836 -9.647 1.00 96.50 68 ARG A CA 1
ATOM 524 C C . ARG A 1 68 ? -1.417 -8.578 -9.295 1.00 96.50 68 ARG A C 1
ATOM 526 O O . ARG A 1 68 ? -1.980 -7.616 -8.780 1.00 96.50 68 ARG A O 1
ATOM 533 N N . VAL A 1 69 ? -0.115 -8.585 -9.587 1.00 95.06 69 VAL A N 1
ATOM 534 C CA . VAL A 1 69 ? 0.774 -7.447 -9.314 1.00 95.06 69 VAL A CA 1
ATOM 535 C C . VAL A 1 69 ? 1.393 -6.928 -10.604 1.00 95.06 69 VAL A C 1
ATOM 537 O O . VAL A 1 69 ? 2.129 -7.656 -11.272 1.00 95.06 69 VAL A O 1
ATOM 540 N N . GLU A 1 70 ? 1.170 -5.651 -10.904 1.00 93.88 70 GLU A N 1
ATOM 541 C CA . GLU A 1 70 ? 1.732 -4.960 -12.062 1.00 93.88 70 GLU A CA 1
ATOM 542 C C . GLU A 1 70 ? 2.758 -3.905 -11.645 1.00 93.88 70 GLU A C 1
ATOM 544 O O . GLU A 1 70 ? 2.512 -3.035 -10.807 1.00 93.88 70 GLU A O 1
ATOM 549 N N . LYS A 1 71 ? 3.943 -3.972 -12.258 1.00 90.25 71 LYS A N 1
ATOM 550 C CA . LYS A 1 71 ? 5.016 -2.999 -12.039 1.00 90.25 71 LYS A CA 1
ATOM 551 C C . LYS A 1 71 ? 5.039 -1.992 -13.185 1.00 90.25 71 LYS A C 1
ATOM 553 O O . LYS A 1 71 ? 5.803 -2.159 -14.130 1.00 90.25 71 LYS A O 1
ATOM 558 N N . ARG A 1 72 ? 4.209 -0.954 -13.105 1.00 89.06 72 ARG A N 1
ATOM 559 C CA . ARG A 1 72 ? 4.121 0.109 -14.118 1.00 89.06 72 ARG A CA 1
ATOM 560 C C . ARG A 1 72 ? 3.880 1.473 -13.485 1.00 89.06 72 ARG A C 1
ATOM 562 O O . ARG A 1 72 ? 3.459 1.575 -12.335 1.00 89.06 72 ARG A O 1
ATOM 569 N N . ALA A 1 73 ? 4.176 2.527 -14.238 1.00 83.56 73 ALA A N 1
ATOM 570 C CA . ALA A 1 73 ? 3.719 3.857 -13.867 1.00 83.56 73 ALA A CA 1
ATOM 571 C C . ALA A 1 73 ? 2.184 3.927 -13.947 1.00 83.56 73 ALA A C 1
ATOM 573 O O . ALA A 1 73 ? 1.565 3.240 -14.761 1.00 83.56 73 ALA A O 1
ATOM 574 N N . PHE A 1 74 ? 1.597 4.759 -13.095 1.00 84.56 74 PHE A N 1
ATOM 575 C CA . PHE A 1 74 ? 0.173 5.075 -13.089 1.00 84.56 74 PHE A CA 1
ATOM 576 C C . PHE A 1 74 ? -0.001 6.593 -13.052 1.00 84.56 74 PHE A C 1
ATOM 578 O O . PHE A 1 74 ? 0.836 7.314 -12.486 1.00 84.56 74 PHE A O 1
ATOM 585 N N . ALA A 1 75 ? -1.054 7.071 -13.710 1.00 82.06 75 ALA A N 1
ATOM 586 C CA . ALA A 1 75 ? -1.372 8.491 -13.784 1.00 82.06 75 ALA A CA 1
ATOM 587 C C . ALA A 1 75 ? -2.039 8.977 -12.481 1.00 82.06 75 ALA A C 1
ATOM 589 O O . ALA A 1 75 ? -2.617 8.174 -11.740 1.00 82.06 75 ALA A O 1
ATOM 590 N N . PRO A 1 76 ? -2.000 10.288 -12.185 1.00 80.06 76 PRO A N 1
ATOM 591 C CA . PRO A 1 76 ? -2.772 10.857 -11.083 1.00 80.06 76 PRO A CA 1
ATOM 592 C C . PRO A 1 76 ? -4.264 10.510 -11.170 1.00 80.06 76 PRO A C 1
ATOM 594 O O . PRO A 1 76 ? -4.843 10.105 -10.169 1.00 80.06 76 PRO A O 1
ATOM 597 N N . ASP A 1 77 ? -4.853 10.567 -12.364 1.00 84.00 77 ASP A N 1
ATOM 598 C CA . ASP A 1 77 ? -6.280 10.279 -12.569 1.00 84.00 77 ASP A CA 1
ATOM 599 C C . ASP A 1 77 ? -6.622 8.815 -12.273 1.00 84.00 77 ASP A C 1
ATOM 601 O O . ASP A 1 77 ? -7.615 8.524 -11.613 1.00 84.00 77 ASP A O 1
ATOM 605 N N . GLU A 1 78 ? -5.745 7.890 -12.669 1.00 86.00 78 GLU A N 1
ATOM 606 C CA . GLU A 1 78 ? -5.876 6.467 -12.338 1.00 86.00 78 GLU A CA 1
ATOM 607 C C . GLU A 1 78 ? -5.817 6.239 -10.823 1.00 86.00 78 GLU A C 1
ATOM 609 O O . GLU A 1 78 ? -6.531 5.407 -10.274 1.00 86.00 78 GLU A O 1
ATOM 614 N N . THR A 1 79 ? -4.991 7.022 -10.130 1.00 85.06 79 THR A N 1
ATOM 615 C CA . THR A 1 79 ? -4.904 6.970 -8.670 1.00 85.06 79 THR A CA 1
ATOM 616 C C . THR A 1 79 ? -6.205 7.434 -8.022 1.00 85.06 79 THR A C 1
ATOM 618 O O . THR A 1 79 ? -6.657 6.816 -7.064 1.00 85.06 79 THR A O 1
ATOM 621 N N . LEU A 1 80 ? -6.811 8.506 -8.542 1.00 87.88 80 LEU A N 1
ATOM 622 C CA . LEU A 1 80 ? -8.081 9.044 -8.046 1.00 87.88 80 LEU A CA 1
ATOM 623 C C . LEU A 1 80 ? -9.249 8.070 -8.249 1.00 87.88 80 LEU A C 1
ATOM 625 O O . LEU A 1 80 ? -10.184 8.068 -7.456 1.00 87.88 80 LEU A O 1
ATOM 629 N N . GLN A 1 81 ? -9.179 7.234 -9.285 1.00 91.00 81 GLN A N 1
ATOM 630 C CA . GLN A 1 81 ? -10.189 6.223 -9.610 1.00 91.00 81 GLN A CA 1
ATOM 631 C C . GLN A 1 81 ? -9.901 4.844 -8.995 1.00 91.00 81 GLN A C 1
ATOM 633 O O . GLN A 1 81 ? -10.687 3.912 -9.180 1.00 91.00 81 GLN A O 1
ATOM 638 N N . ALA A 1 82 ? -8.786 4.687 -8.281 1.00 92.62 82 ALA A N 1
ATOM 639 C CA . ALA A 1 82 ? -8.405 3.424 -7.664 1.00 92.62 82 ALA A CA 1
ATOM 640 C C . ALA A 1 82 ? -9.420 2.988 -6.591 1.00 92.62 82 ALA A C 1
ATOM 642 O O . ALA A 1 82 ? -9.995 3.815 -5.878 1.00 92.62 82 ALA A O 1
ATOM 643 N N . ALA A 1 83 ? -9.603 1.674 -6.444 1.00 94.94 83 ALA A N 1
ATOM 644 C CA . ALA A 1 83 ? -10.407 1.106 -5.365 1.00 94.94 83 ALA A CA 1
ATOM 645 C C . ALA A 1 83 ? -9.738 1.339 -4.006 1.00 94.94 83 ALA A C 1
ATOM 647 O O . ALA A 1 83 ? -10.400 1.656 -3.020 1.00 94.94 83 ALA 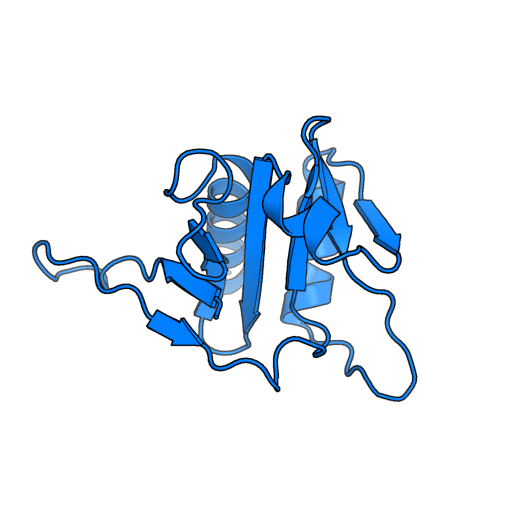A O 1
ATOM 648 N N . GLU A 1 84 ? -8.409 1.224 -3.965 1.00 94.38 84 GLU A N 1
ATOM 649 C CA . GLU A 1 84 ? -7.603 1.534 -2.790 1.00 94.38 84 GLU A CA 1
ATOM 650 C C . GLU A 1 84 ? -6.290 2.194 -3.206 1.00 94.38 84 GLU A C 1
ATOM 652 O O . GLU A 1 84 ? -5.736 1.910 -4.268 1.00 94.38 84 GLU A O 1
ATOM 657 N N . ALA A 1 85 ? -5.733 3.026 -2.334 1.00 91.81 85 ALA A N 1
ATOM 658 C CA . ALA A 1 85 ? -4.369 3.511 -2.470 1.00 91.81 85 ALA A CA 1
ATOM 659 C C . ALA A 1 85 ? -3.652 3.387 -1.128 1.00 91.81 85 ALA A C 1
ATOM 661 O O . ALA A 1 85 ? -4.253 3.525 -0.063 1.00 91.81 85 ALA A O 1
ATOM 662 N N . PHE A 1 86 ? -2.351 3.119 -1.158 1.00 90.69 86 PHE A N 1
ATOM 663 C CA . PHE A 1 86 ? -1.532 3.102 0.046 1.00 90.69 86 PHE A CA 1
ATOM 664 C C . PHE A 1 86 ? -0.068 3.395 -0.269 1.00 90.69 86 PHE A C 1
ATOM 666 O O . PHE A 1 86 ? 0.386 3.338 -1.411 1.00 90.69 86 PHE A O 1
ATOM 673 N N . SER A 1 87 ? 0.690 3.714 0.773 1.00 87.38 87 SER A N 1
ATOM 674 C CA . SER A 1 87 ? 2.135 3.893 0.690 1.00 87.38 87 SER A CA 1
ATOM 675 C C . SER A 1 87 ? 2.847 3.035 1.727 1.00 87.38 87 SER A C 1
ATOM 677 O O . SER A 1 87 ? 2.288 2.732 2.778 1.00 87.38 87 SER A O 1
ATOM 679 N N . THR A 1 88 ? 4.084 2.638 1.455 1.00 83.69 88 THR A N 1
ATOM 680 C CA . THR A 1 88 ? 4.908 1.879 2.403 1.00 83.69 88 THR A CA 1
ATOM 681 C C . THR A 1 88 ? 6.012 2.736 3.015 1.00 83.69 88 THR A C 1
ATOM 683 O O . THR A 1 88 ? 6.563 3.626 2.369 1.00 83.69 88 THR A O 1
ATOM 686 N N . SER A 1 89 ? 6.409 2.457 4.251 1.00 76.62 89 SER A N 1
ATOM 687 C CA . SER A 1 89 ? 7.586 3.089 4.861 1.00 76.62 89 SER A CA 1
ATOM 688 C C . SER A 1 89 ? 8.264 2.129 5.830 1.00 76.62 89 SER A C 1
ATOM 690 O O . SER A 1 89 ? 7.617 1.230 6.361 1.00 76.62 89 SER A O 1
ATOM 692 N N . ALA A 1 90 ? 9.557 2.329 6.093 1.00 71.38 90 ALA A N 1
ATOM 693 C CA . ALA A 1 90 ? 10.283 1.504 7.059 1.00 71.38 90 ALA A CA 1
ATOM 694 C C . ALA A 1 90 ? 9.662 1.577 8.468 1.00 71.38 90 ALA A C 1
ATOM 696 O O . ALA A 1 90 ? 9.634 0.584 9.184 1.00 71.38 90 ALA A O 1
ATOM 697 N N . SER A 1 91 ? 9.124 2.740 8.846 1.00 70.88 91 SER A N 1
ATOM 698 C CA . SER A 1 91 ? 8.599 2.990 10.194 1.00 70.88 91 SER A CA 1
ATOM 699 C C . SER A 1 91 ? 7.134 2.605 10.384 1.00 70.88 91 SER A C 1
ATOM 701 O O . SER A 1 91 ? 6.681 2.495 11.518 1.00 70.88 91 SER A O 1
ATOM 703 N N . THR A 1 92 ? 6.344 2.499 9.314 1.00 69.75 92 THR A N 1
ATOM 704 C CA . THR A 1 92 ? 4.890 2.265 9.435 1.00 69.75 92 THR A CA 1
ATOM 705 C C . THR A 1 92 ? 4.376 1.148 8.534 1.00 69.75 92 THR A C 1
ATOM 707 O O . THR A 1 92 ? 3.192 0.830 8.570 1.00 69.75 92 THR A O 1
ATOM 710 N N . PHE A 1 93 ? 5.277 0.508 7.790 1.00 80.31 93 PHE A N 1
ATOM 711 C CA . PHE A 1 93 ? 5.065 -0.642 6.915 1.00 80.31 93 PHE A CA 1
ATOM 712 C C . PHE A 1 93 ? 4.092 -0.383 5.765 1.00 80.31 93 PHE A C 1
ATOM 714 O O . PHE A 1 93 ? 4.535 -0.303 4.623 1.00 80.31 93 PHE A O 1
ATOM 721 N N . LEU A 1 94 ? 2.805 -0.193 6.057 1.00 88.69 94 LEU A N 1
ATOM 722 C CA . LEU A 1 94 ? 1.748 0.132 5.106 1.00 88.69 94 LEU A CA 1
ATOM 723 C C . LEU A 1 94 ? 0.819 1.201 5.701 1.00 88.69 94 LEU A C 1
ATOM 725 O O . LEU A 1 94 ? 0.241 1.027 6.774 1.00 88.69 94 LEU A O 1
ATOM 729 N N . LEU A 1 95 ? 0.671 2.304 4.973 1.00 87.50 95 LEU A N 1
ATOM 730 C CA . LEU A 1 95 ? -0.158 3.461 5.290 1.00 87.50 95 LEU A CA 1
ATOM 731 C C . LEU A 1 95 ? -1.244 3.631 4.219 1.00 87.50 95 LEU A C 1
ATOM 733 O O . LEU A 1 95 ? -0.913 4.058 3.108 1.00 87.50 95 LEU A O 1
ATOM 737 N N . PRO A 1 96 ? -2.520 3.344 4.532 1.00 89.31 96 PRO A N 1
ATOM 738 C CA . PRO A 1 96 ? -3.626 3.593 3.616 1.00 89.31 96 PRO A CA 1
ATOM 739 C C . PRO A 1 96 ? -3.732 5.074 3.261 1.00 89.31 96 PRO A C 1
ATOM 741 O O . PRO A 1 96 ? -3.530 5.946 4.108 1.00 89.31 96 PRO A O 1
ATOM 744 N N . VAL A 1 97 ? -4.068 5.353 2.011 1.00 88.69 97 VAL A N 1
ATOM 745 C CA . VAL A 1 97 ? -4.358 6.681 1.480 1.00 88.69 97 VAL A CA 1
ATOM 746 C C . VAL A 1 97 ? -5.855 6.740 1.243 1.00 88.69 97 VAL A C 1
ATOM 748 O O . VAL A 1 97 ? -6.393 5.962 0.465 1.00 88.69 97 VAL A O 1
ATOM 751 N N . VAL A 1 98 ? -6.510 7.683 1.909 1.00 87.50 98 VAL A N 1
ATOM 752 C CA . VAL A 1 98 ? -7.974 7.796 1.898 1.00 87.50 98 VAL A CA 1
ATOM 753 C C . VAL A 1 98 ? -8.476 8.986 1.096 1.00 87.50 98 VAL A C 1
ATOM 755 O O . VAL A 1 98 ? -9.628 9.001 0.679 1.00 87.50 98 VAL A O 1
ATOM 758 N N . SER A 1 99 ? -7.628 9.990 0.860 1.00 85.25 99 SER A N 1
ATOM 759 C CA . SER A 1 99 ? -7.954 11.083 -0.052 1.00 85.25 99 SER A CA 1
ATOM 760 C C . SER A 1 99 ? -6.718 11.697 -0.697 1.00 85.25 99 SER A C 1
ATOM 762 O O . SER A 1 99 ? -5.627 11.699 -0.121 1.00 85.25 99 SER A O 1
ATOM 764 N N . ILE A 1 100 ? -6.891 12.245 -1.897 1.00 83.12 100 ILE A N 1
ATOM 765 C CA . ILE A 1 100 ? -5.881 12.991 -2.645 1.00 83.12 100 ILE A CA 1
ATOM 766 C C . ILE A 1 100 ? -6.510 14.307 -3.100 1.00 83.12 100 ILE A C 1
ATOM 768 O O . ILE A 1 100 ? -7.532 14.326 -3.771 1.00 83.12 100 ILE A O 1
ATOM 772 N N . ASP A 1 101 ? -5.912 15.426 -2.695 1.00 80.81 101 ASP A N 1
ATOM 773 C CA . ASP A 1 101 ? -6.373 16.785 -3.011 1.00 80.81 101 ASP A CA 1
ATOM 774 C C . ASP A 1 101 ? -7.845 17.026 -2.633 1.00 80.81 101 ASP A C 1
ATOM 776 O O . ASP A 1 101 ? -8.574 17.735 -3.311 1.00 80.81 101 ASP A O 1
ATOM 780 N N . GLY A 1 102 ? -8.278 16.428 -1.517 1.00 82.31 102 GLY A N 1
ATOM 781 C CA . GLY A 1 102 ? -9.659 16.517 -1.029 1.00 82.31 102 GLY A CA 1
ATOM 782 C C . GLY A 1 102 ? -10.622 15.524 -1.685 1.00 82.31 102 GLY A C 1
ATOM 783 O O . GLY A 1 102 ? -11.725 15.347 -1.182 1.00 82.31 102 GLY A O 1
ATOM 784 N N . THR A 1 103 ? -10.193 14.821 -2.733 1.00 84.50 103 THR A N 1
ATOM 785 C CA . THR A 1 103 ? -10.971 13.763 -3.387 1.00 84.50 103 THR A CA 1
ATOM 786 C C . THR A 1 103 ? -10.758 12.447 -2.652 1.00 84.50 103 THR A C 1
ATOM 788 O O . THR A 1 103 ? -9.614 12.038 -2.455 1.00 84.50 103 THR A O 1
ATOM 791 N N . ALA A 1 104 ? -11.831 11.794 -2.210 1.00 87.56 104 ALA A N 1
ATOM 792 C CA . ALA A 1 104 ? -11.741 10.494 -1.548 1.00 87.56 104 ALA A CA 1
ATOM 793 C C . ALA A 1 104 ? -11.277 9.403 -2.528 1.00 87.56 104 ALA A C 1
ATOM 795 O O . ALA A 1 104 ? -11.669 9.411 -3.690 1.00 87.56 104 ALA A O 1
ATOM 796 N N . ILE A 1 105 ? -10.455 8.472 -2.041 1.00 89.38 105 ILE A N 1
ATOM 797 C CA . ILE A 1 105 ? -10.081 7.253 -2.769 1.00 89.38 105 ILE A CA 1
ATOM 798 C C . ILE A 1 105 ? -10.930 6.105 -2.235 1.00 89.38 105 ILE A C 1
ATOM 800 O O . ILE A 1 105 ? -11.022 5.929 -1.015 1.00 89.38 105 ILE A O 1
ATOM 804 N N . GLY A 1 106 ? -11.553 5.339 -3.131 1.00 88.94 106 GLY A N 1
ATOM 805 C CA . GLY A 1 106 ? -12.485 4.280 -2.752 1.00 88.94 106 GLY A CA 1
ATOM 806 C C . GLY A 1 106 ? -13.584 4.794 -1.817 1.00 88.94 106 GLY A C 1
ATOM 807 O O . GLY A 1 106 ? -14.283 5.758 -2.121 1.00 88.94 106 GLY A O 1
ATOM 808 N N . SER A 1 107 ? -13.714 4.171 -0.645 1.00 86.88 107 SER A N 1
ATOM 809 C CA . SER A 1 107 ? -14.700 4.541 0.381 1.00 86.88 107 SER A CA 1
ATOM 810 C C . SER A 1 107 ? -14.271 5.696 1.299 1.00 86.88 107 SER A C 1
ATOM 812 O O . SER A 1 107 ? -15.016 6.060 2.208 1.00 86.88 107 SER A O 1
ATOM 814 N N . GLY A 1 108 ? -13.0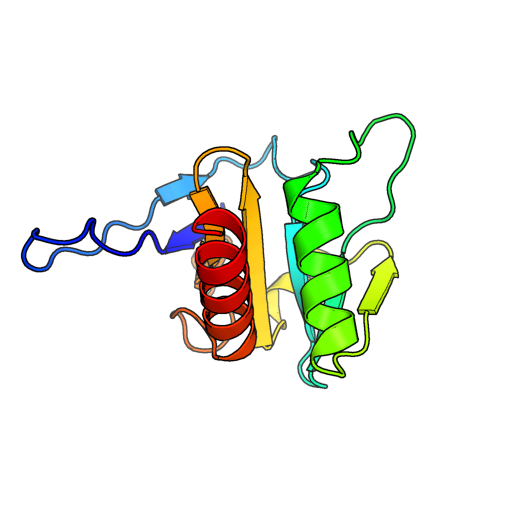69 6.258 1.125 1.00 83.25 108 GLY A N 1
ATOM 815 C CA . GLY A 1 108 ? -12.507 7.244 2.058 1.00 83.25 108 GLY A CA 1
ATOM 816 C C . GLY A 1 108 ? -11.999 6.641 3.378 1.00 83.25 108 GLY A C 1
ATOM 817 O O . GLY A 1 108 ? -11.710 7.376 4.325 1.00 83.25 108 GLY A O 1
ATOM 818 N N . GLY A 1 109 ? -11.862 5.314 3.447 1.00 85.06 109 GLY A N 1
ATOM 819 C CA . GLY A 1 109 ? -11.268 4.570 4.559 1.00 85.06 109 GLY A CA 1
ATOM 820 C C . GLY A 1 109 ? -10.238 3.537 4.078 1.00 85.06 109 GLY A C 1
ATOM 821 O O . GLY A 1 109 ? -10.060 3.364 2.873 1.00 85.06 109 GLY A O 1
ATOM 822 N N . PRO A 1 110 ? -9.528 2.853 4.996 1.00 87.00 110 PRO A N 1
ATOM 823 C CA . PRO A 1 110 ? -8.696 1.707 4.638 1.00 87.00 110 PRO A CA 1
ATOM 824 C C . PRO A 1 110 ? -9.532 0.625 3.955 1.00 87.00 110 PRO A C 1
ATOM 826 O O . PRO A 1 110 ? -10.577 0.237 4.476 1.00 87.00 110 PRO A O 1
ATOM 829 N N . GLY A 1 111 ? -9.068 0.131 2.811 1.00 90.44 111 GLY A N 1
ATOM 830 C CA . GLY A 1 111 ? -9.755 -0.941 2.104 1.00 90.44 111 GLY A CA 1
ATOM 831 C C . GLY A 1 111 ? -9.319 -2.340 2.562 1.00 90.44 111 GLY A C 1
ATOM 832 O O . GLY A 1 111 ? -8.388 -2.482 3.370 1.00 90.44 111 GLY A O 1
ATOM 833 N N . PRO A 1 112 ? -10.015 -3.389 2.094 1.00 93.62 112 PRO A N 1
ATOM 834 C CA . PRO A 1 112 ? -9.748 -4.768 2.487 1.00 93.62 112 PRO A CA 1
ATOM 835 C C . PRO A 1 112 ? -8.351 -5.254 2.080 1.00 93.62 112 PRO A C 1
ATOM 837 O O . PRO A 1 112 ? -7.681 -5.884 2.898 1.00 93.62 112 PRO A O 1
ATOM 840 N N . ILE A 1 113 ? -7.869 -4.932 0.874 1.00 94.38 113 ILE A N 1
ATOM 841 C CA . ILE A 1 113 ? -6.568 -5.414 0.382 1.00 94.38 113 ILE A CA 1
ATOM 842 C C . ILE A 1 113 ? -5.426 -4.747 1.147 1.00 94.38 113 ILE A C 1
ATOM 844 O O . ILE A 1 113 ? -4.506 -5.417 1.620 1.00 94.38 113 ILE A O 1
ATOM 848 N N . SER A 1 114 ? -5.482 -3.428 1.323 1.00 91.81 114 SER A N 1
ATOM 849 C CA . SER A 1 114 ? -4.486 -2.684 2.099 1.00 91.81 114 SER A CA 1
ATOM 850 C C . SER A 1 114 ? -4.451 -3.121 3.568 1.00 91.81 114 SER A C 1
ATOM 852 O O . SER A 1 114 ? -3.366 -3.246 4.145 1.00 91.81 114 SER A O 1
ATOM 854 N N . SER A 1 115 ? -5.607 -3.409 4.170 1.00 91.19 115 SER A N 1
ATOM 855 C CA . SER A 1 115 ? -5.702 -3.892 5.554 1.00 91.19 115 SER A CA 1
ATOM 856 C C . SER A 1 115 ? -5.137 -5.305 5.718 1.00 91.19 115 SER A C 1
ATOM 858 O O . SER A 1 115 ? -4.338 -5.539 6.627 1.00 91.19 115 SER A O 1
ATOM 860 N N . ASP A 1 116 ? -5.483 -6.217 4.811 1.00 93.25 116 ASP A N 1
ATOM 861 C CA . ASP A 1 116 ? -5.007 -7.601 4.822 1.00 93.25 116 ASP A CA 1
ATOM 862 C C . ASP A 1 116 ? -3.487 -7.690 4.590 1.00 93.25 116 ASP A C 1
ATOM 864 O O . ASP A 1 116 ? -2.766 -8.379 5.317 1.00 93.25 116 ASP A O 1
ATOM 868 N N . LEU A 1 117 ? -2.948 -6.912 3.644 1.00 92.75 117 LEU A N 1
ATOM 869 C CA . LEU A 1 117 ? -1.500 -6.828 3.420 1.00 92.75 117 LEU A CA 1
ATOM 870 C C . LEU A 1 117 ? -0.757 -6.250 4.628 1.00 92.75 117 LEU A C 1
ATOM 872 O O . LEU A 1 117 ? 0.328 -6.728 4.973 1.00 92.75 117 LEU A O 1
ATOM 876 N N . ARG A 1 118 ? -1.333 -5.241 5.291 1.00 90.25 118 ARG A N 1
ATOM 877 C CA . ARG A 1 118 ? -0.765 -4.665 6.516 1.00 90.25 118 ARG A CA 1
ATOM 878 C C . ARG A 1 118 ? -0.712 -5.698 7.638 1.00 90.25 118 ARG A C 1
ATOM 880 O O . ARG A 1 118 ? 0.313 -5.794 8.313 1.00 90.25 118 ARG A O 1
ATOM 887 N N . GLN A 1 119 ? -1.790 -6.454 7.835 1.00 90.31 119 GLN A N 1
ATOM 888 C CA . GLN A 1 119 ? -1.844 -7.506 8.845 1.00 90.31 119 GLN A CA 1
ATOM 889 C C . GLN A 1 119 ? -0.813 -8.602 8.557 1.00 90.31 119 GLN A C 1
ATOM 891 O O . GLN A 1 119 ? 0.004 -8.913 9.422 1.00 90.31 119 GLN A O 1
ATOM 896 N N . ALA A 1 120 ? -0.767 -9.109 7.325 1.00 90.38 120 ALA A N 1
ATOM 897 C CA . ALA A 1 120 ? 0.177 -10.154 6.939 1.00 90.38 120 ALA A CA 1
ATOM 898 C C . ALA A 1 120 ? 1.648 -9.710 7.070 1.00 90.38 120 ALA A C 1
ATOM 900 O O . ALA A 1 120 ? 2.526 -10.517 7.385 1.00 90.38 120 ALA A O 1
ATOM 901 N N . TYR A 1 121 ? 1.938 -8.420 6.859 1.00 88.88 121 TYR A N 1
ATOM 902 C CA . TYR A 1 121 ? 3.263 -7.867 7.136 1.00 88.88 121 TYR A CA 1
ATOM 903 C C . TYR A 1 121 ? 3.574 -7.856 8.637 1.00 88.88 121 TYR A C 1
ATOM 905 O O . TYR A 1 121 ? 4.664 -8.263 9.033 1.00 88.88 121 TYR A O 1
ATOM 913 N N . ALA A 1 122 ? 2.637 -7.396 9.473 1.00 86.25 122 ALA A N 1
ATOM 914 C CA . ALA A 1 122 ? 2.822 -7.350 10.922 1.00 86.25 122 ALA A CA 1
ATOM 915 C C . ALA A 1 122 ? 3.061 -8.751 11.507 1.00 86.25 122 ALA A C 1
ATOM 917 O O . ALA A 1 122 ? 3.989 -8.935 12.288 1.00 86.25 122 ALA A O 1
ATOM 918 N N . GLU A 1 123 ? 2.299 -9.750 11.060 1.00 86.44 123 GLU A N 1
ATOM 919 C CA . GLU A 1 123 ? 2.491 -11.155 11.443 1.00 86.44 123 GLU A CA 1
ATOM 920 C C . GLU A 1 123 ? 3.869 -11.688 11.039 1.00 86.44 123 GLU A C 1
ATOM 922 O O . GLU A 1 123 ? 4.484 -12.441 11.789 1.00 86.44 123 GLU A O 1
ATOM 927 N N . ARG A 1 124 ? 4.382 -11.285 9.869 1.00 84.06 124 ARG A N 1
ATOM 928 C CA . ARG A 1 124 ? 5.736 -11.646 9.430 1.00 84.06 124 ARG A CA 1
ATOM 929 C C . ARG A 1 124 ? 6.820 -10.970 10.271 1.00 84.06 124 ARG A C 1
ATOM 931 O O . ARG A 1 124 ? 7.845 -11.591 10.497 1.00 84.06 124 ARG A O 1
ATOM 938 N N . ALA A 1 125 ? 6.628 -9.714 10.672 1.00 77.06 125 ALA A N 1
ATOM 939 C CA . ALA A 1 125 ? 7.618 -8.946 11.432 1.00 77.06 125 ALA A CA 1
ATOM 940 C C . ALA A 1 125 ? 7.721 -9.367 12.909 1.00 77.06 125 ALA A C 1
ATOM 942 O O . ALA A 1 125 ? 8.707 -9.043 13.563 1.00 77.06 125 ALA A O 1
ATOM 943 N N . LEU A 1 126 ? 6.699 -10.052 13.430 1.00 70.19 126 LEU A N 1
ATOM 944 C CA . LEU A 1 126 ? 6.646 -10.590 14.793 1.00 70.19 126 LEU A CA 1
ATOM 945 C C . LEU A 1 126 ? 7.168 -12.035 14.903 1.00 70.19 126 LEU A C 1
ATOM 947 O O . LEU A 1 126 ? 7.119 -12.608 15.989 1.00 70.19 126 LEU A O 1
ATOM 951 N N . ARG A 1 127 ? 7.624 -12.628 13.795 1.00 58.19 127 ARG A N 1
ATOM 952 C CA . ARG A 1 127 ? 8.280 -13.942 13.747 1.00 58.19 127 ARG A CA 1
ATOM 953 C C . ARG A 1 127 ? 9.785 -13.774 13.641 1.00 58.19 127 ARG A C 1
ATOM 955 O O . ARG A 1 127 ? 10.483 -14.613 14.242 1.00 58.19 127 ARG A O 1
#

Secondary structure (DSSP, 8-state):
-EEEEEPPPTT--S--EEEEE-TTSTTSTTEEEE-TT--EEEPPP-TTS---HHHHHHHHHHHHTT--EEE----HHHHHT-SEEEEEETTTEEEEEEEETTEEPTTSS--HHHHHHHHHHHHHHT-

Radius of gyration: 13.86 Å; Cα contacts (8 Å, |Δi|>4): 232; chains: 1; bounding box: 32×33×38 Å

Organism: NCBI:txid2282655

Foldseek 3Di:
DWWWWDDDDPPDDDDIDTDDDDDDDVVEQWKWFQAPVRAIETAADDPVYDPDPLSVLLVVLCVVVVHHYYHHDDDPVRRLRTLWI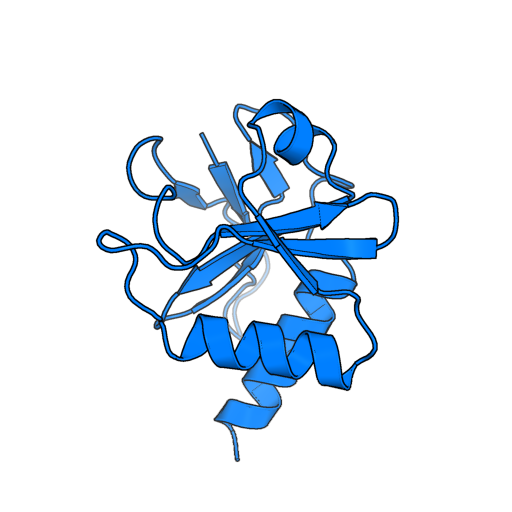WTADPVQSIITTQDDPNRGRNPSDHDPSSVVSSVVVVVVVVD